Protein AF-A0AAN7JWI5-F1 (afdb_monomer)

Sequence (161 aa):
MAAFRRNRSVALLLATSIAALTCPDCGSTSVPYPLSTSDTCGHPSYKILCNTTSGSLSFPTVNNTYPIVSINPDTQRLVISPAPLVSGRCVTTDLRTLGVQLNSSLPFNVTSSNTIMLLNCSTALLQSPLNCTEASLCHAYVNGTPLSGQRLRGLADMLYV

Radius of gyration: 22.27 Å; Cα contacts (8 Å, |Δi|>4): 238; chains: 1; bounding box: 49×28×92 Å

Organism: NCBI:txid236973

Mean predicted aligned error: 13.59 Å

Foldseek 3Di:
DDDDDDPPPPPPPPPPDLVQQFDDQQQPHGGGAQEDQDPRHHDPLHYWHRDNVVSWIWDDAPQDIFTWPDADVVQQKTKTFFADDDPPDPDGPCVVVVGGAHDPVGQKDFDLPFPDDDDDDDPVCCPGSQNPDCPGSVVVVVVPDDDDDDDPRGMTMMHGD

Solvent-accessible surface area (backbone atoms only — not comparable to full-atom values): 10048 Å² total; per-residue (Å²): 134,89,80,92,77,83,84,76,82,73,80,78,76,78,74,75,54,68,75,74,34,36,29,75,56,35,61,92,42,78,37,60,68,54,37,10,65,50,100,82,21,29,36,89,71,37,61,37,45,57,40,81,89,78,26,44,45,29,42,70,39,72,74,46,72,31,46,47,77,48,74,41,76,93,75,32,33,36,28,31,48,58,66,58,64,39,88,97,47,101,44,49,67,37,59,88,55,68,40,90,37,76,51,88,93,37,58,62,46,78,46,92,89,40,49,80,82,84,85,82,91,51,80,73,51,55,76,39,94,68,37,70,47,86,89,22,73,59,42,54,52,59,76,70,53,86,91,69,80,88,80,89,80,42,47,42,41,36,32,51,109

InterPro domains:
  IPR025287 Wall-associated receptor kinase, galacturonan-binding domain [PF13947] (23-80)

Structure (mmCIF, N/CA/C/O backbone):
data_AF-A0AAN7JWI5-F1
#
_entry.id   AF-A0AAN7JWI5-F1
#
loop_
_atom_site.group_PDB
_atom_site.id
_atom_site.type_symbol
_atom_site.label_atom_id
_atom_site.label_alt_id
_atom_site.label_comp_id
_atom_site.label_asym_id
_atom_site.label_entity_id
_atom_site.label_seq_id
_atom_site.pdbx_PDB_ins_code
_atom_site.Cartn_x
_atom_site.Cartn_y
_atom_site.Cartn_z
_atom_site.occupancy
_atom_site.B_iso_or_equiv
_atom_site.auth_seq_id
_atom_site.auth_comp_id
_atom_site.auth_asym_id
_atom_site.auth_atom_id
_atom_site.pdbx_PDB_model_num
ATOM 1 N N . MET A 1 1 ? 22.283 -12.781 -66.884 1.00 33.94 1 MET A N 1
ATOM 2 C CA . MET A 1 1 ? 22.838 -11.775 -65.952 1.00 33.94 1 MET A CA 1
ATOM 3 C C . MET A 1 1 ? 21.685 -11.128 -65.202 1.00 33.94 1 MET A C 1
ATOM 5 O O . MET A 1 1 ? 20.700 -10.818 -65.852 1.00 33.94 1 MET A O 1
ATOM 9 N N . ALA A 1 2 ? 21.864 -10.938 -63.887 1.00 30.25 2 ALA A N 1
ATOM 10 C CA . ALA A 1 2 ? 21.044 -10.160 -62.942 1.00 30.25 2 ALA A CA 1
ATOM 11 C C . ALA A 1 2 ? 19.605 -10.650 -62.652 1.00 30.25 2 ALA A C 1
ATOM 13 O O . ALA A 1 2 ? 18.884 -11.053 -63.547 1.00 30.25 2 ALA A O 1
ATOM 14 N N . ALA A 1 3 ? 19.071 -10.590 -61.434 1.00 33.97 3 ALA A N 1
ATOM 15 C CA . ALA A 1 3 ? 19.627 -10.476 -60.087 1.00 33.97 3 ALA A CA 1
ATOM 16 C C . ALA A 1 3 ? 18.479 -10.817 -59.116 1.00 33.97 3 ALA A C 1
ATOM 18 O O . ALA A 1 3 ? 17.339 -10.399 -59.303 1.00 33.97 3 ALA A O 1
ATOM 19 N N . PHE A 1 4 ? 18.797 -11.569 -58.070 1.00 41.25 4 PHE A N 1
ATOM 20 C CA . PHE A 1 4 ? 17.918 -11.914 -56.959 1.00 41.25 4 PHE A CA 1
ATOM 21 C C . PHE A 1 4 ? 17.728 -10.698 -56.037 1.00 41.25 4 PHE A C 1
ATOM 23 O O . PHE A 1 4 ? 18.700 -10.197 -55.476 1.00 41.25 4 PHE A O 1
ATOM 30 N N . ARG A 1 5 ? 16.487 -10.250 -55.812 1.00 43.97 5 ARG A N 1
ATOM 31 C CA . ARG A 1 5 ? 16.125 -9.477 -54.609 1.00 43.97 5 ARG A CA 1
ATOM 32 C C . ARG A 1 5 ? 14.857 -10.050 -53.991 1.00 43.97 5 ARG A C 1
ATOM 34 O O . ARG A 1 5 ? 13.738 -9.696 -54.340 1.00 43.97 5 ARG A O 1
ATOM 41 N N . ARG A 1 6 ? 15.066 -10.962 -53.044 1.00 51.25 6 ARG A N 1
ATOM 42 C CA . ARG A 1 6 ? 14.052 -11.461 -52.117 1.00 51.25 6 ARG A CA 1
ATOM 43 C C . ARG A 1 6 ? 13.792 -10.351 -51.101 1.00 51.25 6 ARG A C 1
ATOM 45 O O . ARG A 1 6 ? 14.634 -10.102 -50.241 1.00 51.25 6 ARG A O 1
ATOM 52 N N . ASN A 1 7 ? 12.672 -9.650 -51.252 1.00 41.38 7 ASN A N 1
ATOM 53 C CA . ASN A 1 7 ? 12.265 -8.589 -50.338 1.00 41.38 7 ASN A CA 1
ATOM 54 C C . ASN A 1 7 ? 11.911 -9.220 -48.981 1.00 41.38 7 ASN A C 1
ATOM 56 O O . ASN A 1 7 ? 10.830 -9.774 -48.795 1.00 41.38 7 ASN A O 1
ATOM 60 N N . ARG A 1 8 ? 12.880 -9.240 -48.064 1.00 49.38 8 ARG A N 1
ATOM 61 C CA . ARG A 1 8 ? 12.714 -9.699 -46.684 1.00 49.38 8 ARG A CA 1
ATOM 62 C C . ARG A 1 8 ? 12.272 -8.516 -45.833 1.00 49.38 8 ARG A C 1
ATOM 64 O O . ARG A 1 8 ? 13.082 -7.932 -45.122 1.00 49.38 8 ARG A O 1
ATOM 71 N N . SER A 1 9 ? 10.988 -8.189 -45.870 1.00 54.28 9 SER A N 1
ATOM 72 C CA . SER A 1 9 ? 10.383 -7.442 -44.768 1.00 54.28 9 SER A CA 1
ATOM 73 C C . SER A 1 9 ? 10.219 -8.419 -43.607 1.00 54.28 9 SER A C 1
ATOM 75 O O . SER A 1 9 ? 9.207 -9.099 -43.472 1.00 54.28 9 SER A O 1
ATOM 77 N N . VAL A 1 10 ? 11.288 -8.569 -42.825 1.00 57.66 10 VAL A N 1
ATOM 78 C CA . VAL A 1 10 ? 11.249 -9.237 -41.526 1.00 57.66 10 VAL A CA 1
ATOM 79 C C . VAL A 1 10 ? 10.370 -8.364 -40.637 1.00 57.66 10 VAL A C 1
ATOM 81 O O . VAL A 1 10 ? 10.788 -7.288 -40.220 1.00 57.66 10 VAL A O 1
ATOM 84 N N . ALA A 1 11 ? 9.133 -8.794 -40.395 1.00 54.78 11 ALA A N 1
ATOM 85 C CA . ALA A 1 11 ? 8.331 -8.242 -39.316 1.00 54.78 11 ALA A CA 1
ATOM 86 C C . ALA A 1 11 ? 9.044 -8.606 -38.009 1.00 54.78 11 ALA A C 1
ATOM 88 O O . ALA A 1 11 ? 9.032 -9.759 -37.577 1.00 54.78 11 ALA A O 1
ATOM 89 N N . LEU A 1 12 ? 9.748 -7.632 -37.436 1.00 47.72 12 LEU A N 1
ATOM 90 C CA . LEU A 1 12 ? 10.395 -7.758 -36.143 1.00 47.72 12 LEU A CA 1
ATOM 91 C C . LEU A 1 12 ? 9.286 -7.744 -35.084 1.00 47.72 12 LEU A C 1
ATOM 93 O O . LEU A 1 12 ? 8.873 -6.689 -34.611 1.00 47.72 12 LEU A O 1
ATOM 97 N N . LEU A 1 13 ? 8.754 -8.923 -34.762 1.00 49.31 13 LEU A N 1
ATOM 98 C CA . LEU A 1 13 ? 7.955 -9.118 -33.559 1.00 49.31 13 LEU A CA 1
ATOM 99 C C . LEU A 1 13 ? 8.897 -8.870 -32.377 1.00 49.31 13 LEU A C 1
ATOM 101 O O . LEU A 1 13 ? 9.669 -9.747 -31.992 1.00 49.31 13 LEU A O 1
ATOM 105 N N . LEU A 1 14 ? 8.885 -7.642 -31.854 1.00 53.00 14 LEU A N 1
ATOM 106 C CA . LEU A 1 14 ? 9.471 -7.306 -30.563 1.00 53.00 14 LEU A CA 1
ATOM 107 C C . LEU A 1 14 ? 8.719 -8.125 -29.515 1.00 53.00 14 LEU A C 1
ATOM 109 O O . LEU A 1 14 ? 7.699 -7.699 -28.982 1.00 53.00 14 LEU A O 1
ATOM 113 N N . ALA A 1 15 ? 9.213 -9.329 -29.242 1.00 51.06 15 ALA A N 1
ATOM 114 C CA . ALA A 1 15 ? 8.931 -10.012 -27.999 1.00 51.06 15 ALA A CA 1
ATOM 115 C C . ALA A 1 15 ? 9.571 -9.159 -26.898 1.00 51.06 15 ALA A C 1
ATOM 117 O O . ALA A 1 15 ? 10.731 -9.354 -26.542 1.00 51.06 15 ALA A O 1
ATOM 118 N N . THR A 1 16 ? 8.847 -8.149 -26.413 1.00 52.34 16 THR A N 1
ATOM 119 C CA . THR A 1 16 ? 9.177 -7.494 -25.150 1.00 52.34 16 THR A CA 1
ATOM 120 C C . THR A 1 16 ? 9.103 -8.588 -24.100 1.00 52.34 16 THR A C 1
ATOM 122 O O . THR A 1 16 ? 8.019 -9.041 -23.730 1.00 52.34 16 THR A O 1
ATOM 125 N N . SER A 1 17 ? 10.261 -9.114 -23.717 1.00 53.81 17 SER A N 1
ATOM 126 C CA . SER A 1 17 ? 10.356 -10.156 -22.711 1.00 53.81 17 SER A CA 1
ATOM 127 C C . 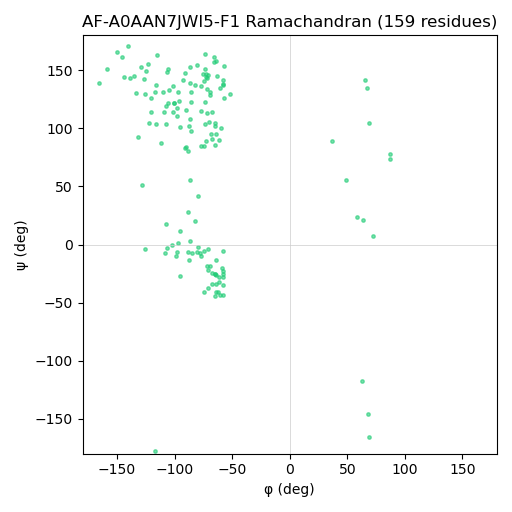SER A 1 17 ? 9.707 -9.634 -21.430 1.00 53.81 17 SER A C 1
ATOM 129 O O . SER A 1 17 ? 10.063 -8.573 -20.929 1.00 53.81 17 SER A O 1
ATOM 131 N N . ILE A 1 18 ? 8.748 -10.379 -20.880 1.00 53.88 18 ILE A N 1
ATOM 132 C CA . ILE A 1 18 ? 8.078 -10.043 -19.608 1.00 53.88 18 ILE A CA 1
ATOM 133 C C . ILE A 1 18 ? 9.118 -9.920 -18.470 1.00 53.88 18 ILE A C 1
ATOM 135 O O . ILE A 1 18 ? 8.948 -9.148 -17.530 1.00 53.88 18 ILE A O 1
ATOM 139 N N . ALA A 1 19 ? 10.264 -10.596 -18.613 1.00 51.72 19 ALA A N 1
ATOM 140 C CA . ALA A 1 19 ? 11.422 -10.453 -17.733 1.00 51.72 19 ALA A CA 1
ATOM 141 C C . ALA A 1 19 ? 12.017 -9.028 -17.712 1.00 51.72 19 ALA A C 1
ATOM 143 O O . ALA A 1 19 ? 12.487 -8.595 -16.667 1.00 51.72 19 ALA A O 1
ATOM 144 N N . ALA A 1 20 ? 11.958 -8.272 -18.817 1.00 58.09 20 ALA A N 1
ATOM 145 C CA . ALA A 1 20 ? 12.408 -6.876 -18.868 1.00 58.09 20 ALA A CA 1
ATOM 146 C C . ALA A 1 20 ? 11.413 -5.892 -18.219 1.00 58.09 20 ALA A C 1
ATOM 148 O O . ALA A 1 20 ? 11.743 -4.725 -18.030 1.00 58.09 20 ALA A O 1
ATOM 149 N N . LEU A 1 21 ? 10.207 -6.358 -17.874 1.00 81.81 21 LEU A N 1
ATOM 150 C CA . LEU A 1 21 ? 9.169 -5.587 -17.187 1.00 81.81 21 LEU A CA 1
ATOM 151 C C . LEU A 1 21 ? 9.141 -5.850 -15.677 1.00 81.81 21 LEU A C 1
ATOM 153 O O . LEU A 1 21 ? 8.377 -5.197 -14.980 1.00 81.81 21 LEU A O 1
ATOM 157 N N . THR A 1 22 ? 9.918 -6.793 -15.142 1.00 91.06 22 THR A N 1
ATOM 158 C CA . THR A 1 22 ? 9.913 -7.069 -13.694 1.00 91.06 22 THR A CA 1
ATOM 159 C C . THR A 1 22 ? 10.806 -6.066 -12.971 1.00 91.06 22 THR A C 1
ATOM 161 O O . THR A 1 22 ? 11.889 -5.733 -13.452 1.00 91.06 22 THR A O 1
ATOM 164 N N . CYS A 1 23 ? 10.350 -5.550 -11.832 1.00 93.75 23 CYS A N 1
ATOM 165 C CA . CYS A 1 23 ? 11.161 -4.632 -11.044 1.00 93.75 23 CYS A CA 1
ATOM 166 C C . CYS A 1 23 ? 12.296 -5.359 -10.312 1.00 93.75 23 CYS A C 1
ATOM 168 O O . CYS A 1 23 ? 12.136 -6.524 -9.948 1.00 93.75 23 CYS A O 1
ATOM 170 N N . PRO A 1 24 ? 13.431 -4.679 -10.056 1.00 94.31 24 PRO A N 1
ATOM 171 C CA . PRO A 1 24 ? 14.456 -5.204 -9.166 1.00 94.31 24 PRO A CA 1
ATOM 172 C C . PRO A 1 24 ? 13.889 -5.498 -7.775 1.00 94.31 24 PRO A C 1
ATOM 174 O O . PRO A 1 24 ? 12.944 -4.841 -7.325 1.00 94.31 24 PRO A O 1
ATOM 177 N N . ASP A 1 25 ? 14.519 -6.441 -7.079 1.00 94.56 25 ASP A N 1
ATOM 178 C CA . ASP A 1 25 ? 14.180 -6.755 -5.696 1.00 94.56 25 ASP A CA 1
ATOM 179 C C . ASP A 1 25 ? 14.322 -5.512 -4.800 1.00 94.56 25 ASP A C 1
ATOM 181 O O . ASP A 1 25 ? 15.241 -4.698 -4.943 1.00 94.56 25 ASP A O 1
ATOM 185 N N . CYS A 1 26 ? 13.406 -5.370 -3.844 1.00 95.38 26 CYS A N 1
ATOM 186 C CA . CYS A 1 26 ? 13.480 -4.340 -2.820 1.00 95.38 26 CYS A CA 1
ATOM 187 C C . CYS A 1 26 ? 14.141 -4.928 -1.572 1.00 95.38 26 CYS A C 1
ATOM 189 O O . CYS A 1 26 ? 13.514 -5.671 -0.812 1.00 95.38 26 CYS A O 1
ATOM 191 N N . GLY A 1 27 ? 15.427 -4.631 -1.374 1.00 93.31 27 GLY A N 1
ATOM 192 C CA . GLY A 1 27 ? 16.218 -5.291 -0.337 1.00 93.31 27 GLY A CA 1
ATOM 193 C C . GLY A 1 27 ? 16.327 -6.790 -0.614 1.00 93.31 27 GLY A C 1
ATOM 194 O O . GLY A 1 27 ? 16.873 -7.188 -1.636 1.00 93.31 27 GLY A O 1
ATOM 195 N N . SER A 1 28 ? 15.799 -7.617 0.289 1.00 91.06 28 SER A N 1
ATOM 196 C CA . SER A 1 28 ? 15.729 -9.077 0.128 1.00 91.06 28 SER A CA 1
ATOM 197 C C . SER A 1 28 ? 14.378 -9.576 -0.396 1.00 91.06 28 SER A C 1
ATOM 199 O O . SER A 1 28 ? 14.167 -10.785 -0.477 1.00 91.06 28 SER A O 1
ATOM 201 N N . THR A 1 29 ? 13.430 -8.676 -0.670 1.00 90.88 29 THR A N 1
ATOM 202 C CA . THR A 1 29 ? 12.065 -9.039 -1.065 1.00 90.88 29 THR A CA 1
ATOM 203 C C . THR A 1 29 ? 11.910 -8.915 -2.571 1.00 90.88 29 THR A C 1
ATOM 205 O O . THR A 1 29 ? 12.091 -7.827 -3.122 1.00 90.88 29 THR A O 1
ATOM 208 N N . SER A 1 30 ? 11.536 -10.011 -3.233 1.00 92.94 30 SER A N 1
ATOM 209 C CA . SER A 1 30 ? 11.308 -9.979 -4.675 1.00 92.94 30 SER A CA 1
ATOM 210 C C . SER A 1 30 ? 10.029 -9.232 -5.043 1.00 92.94 30 SER A C 1
ATOM 212 O O . SER A 1 30 ? 9.027 -9.300 -4.326 1.00 92.94 30 SER A O 1
ATOM 214 N N . VAL A 1 31 ? 10.076 -8.508 -6.163 1.00 94.75 31 VAL A N 1
ATOM 215 C CA . VAL A 1 31 ? 8.967 -7.695 -6.681 1.00 94.75 31 VAL A CA 1
ATOM 216 C C . VAL A 1 31 ? 8.454 -8.322 -7.982 1.00 94.75 31 VAL A C 1
ATOM 218 O O . VAL A 1 31 ? 8.926 -7.972 -9.065 1.00 94.75 31 VAL A O 1
ATOM 221 N N . PRO A 1 32 ? 7.504 -9.271 -7.910 1.00 93.62 32 PRO A N 1
ATOM 222 C CA . PRO A 1 32 ? 7.003 -9.952 -9.096 1.00 93.62 32 PRO A CA 1
ATOM 223 C C . PRO A 1 32 ? 6.151 -9.019 -9.963 1.00 93.62 32 PRO A C 1
ATOM 225 O O . PRO A 1 32 ? 5.393 -8.190 -9.455 1.00 93.62 32 PRO A O 1
ATOM 228 N N . TYR A 1 33 ? 6.219 -9.197 -11.284 1.00 91.69 33 TYR A N 1
ATOM 229 C CA . TYR A 1 33 ? 5.285 -8.544 -12.201 1.00 91.69 33 TYR A CA 1
ATOM 230 C C . TYR A 1 33 ? 3.836 -8.934 -11.839 1.00 91.69 33 TYR A C 1
ATOM 232 O O . TYR A 1 33 ? 3.591 -10.113 -11.570 1.00 91.69 33 TYR A O 1
ATOM 240 N N . PRO A 1 34 ? 2.870 -7.994 -11.860 1.00 93.25 34 PRO A N 1
ATOM 241 C CA . PRO A 1 34 ? 2.974 -6.632 -12.408 1.00 93.25 34 PRO A CA 1
ATOM 242 C C . PRO A 1 34 ? 3.321 -5.507 -11.416 1.00 93.25 34 PRO A C 1
ATOM 244 O O . PRO A 1 34 ? 3.204 -4.338 -11.792 1.00 93.25 34 PRO A O 1
ATOM 247 N N . LEU A 1 35 ? 3.743 -5.816 -10.183 1.00 95.00 35 LEU A N 1
ATOM 248 C CA . LEU A 1 35 ? 4.065 -4.792 -9.183 1.00 95.00 35 LEU A CA 1
ATOM 249 C C . LEU A 1 35 ? 5.163 -3.854 -9.702 1.00 95.00 35 LEU A C 1
ATOM 251 O O . LEU A 1 35 ? 6.148 -4.292 -10.297 1.00 95.00 35 LEU A O 1
ATOM 255 N N . SER A 1 36 ? 4.983 -2.557 -9.463 1.00 95.12 36 SER A N 1
ATOM 256 C CA . SER A 1 36 ? 5.869 -1.498 -9.947 1.00 95.12 36 SER A CA 1
ATOM 257 C C . SER A 1 36 ? 6.455 -0.702 -8.783 1.00 95.12 36 SER A C 1
ATOM 259 O O . SER A 1 36 ? 5.711 -0.186 -7.953 1.00 95.12 36 SER A O 1
ATOM 261 N N . THR A 1 37 ? 7.784 -0.586 -8.720 1.00 95.81 37 THR A N 1
ATOM 262 C CA . THR A 1 37 ? 8.513 0.255 -7.748 1.00 95.81 37 THR A CA 1
ATOM 263 C C . THR A 1 37 ? 9.141 1.500 -8.382 1.00 95.81 37 THR A C 1
ATOM 265 O O . THR A 1 37 ? 9.631 2.368 -7.660 1.00 95.81 37 THR A O 1
ATOM 268 N N . SER A 1 38 ? 9.110 1.621 -9.714 1.00 92.50 38 SER A N 1
ATOM 269 C CA . SER A 1 38 ? 9.558 2.793 -10.474 1.00 92.50 38 SER A CA 1
ATOM 270 C C . SER A 1 38 ? 8.768 2.935 -11.778 1.00 92.50 38 SER A C 1
ATOM 272 O O . SER A 1 38 ? 8.142 1.988 -12.241 1.00 92.50 38 SER A O 1
ATOM 274 N N . ASP A 1 39 ? 8.849 4.094 -12.433 1.00 90.38 39 ASP A N 1
ATOM 275 C CA . ASP A 1 39 ? 8.177 4.319 -13.724 1.00 90.38 39 ASP A CA 1
ATOM 276 C C . ASP A 1 39 ? 8.807 3.540 -14.899 1.00 90.38 39 ASP A C 1
ATOM 278 O O . ASP A 1 39 ? 8.301 3.587 -16.018 1.00 90.38 39 ASP A O 1
ATOM 282 N N . THR A 1 40 ? 9.912 2.824 -14.666 1.00 91.06 40 THR A N 1
ATOM 283 C CA . THR A 1 40 ? 10.651 2.077 -15.697 1.00 91.06 40 THR A CA 1
ATOM 284 C C . THR A 1 40 ? 10.474 0.562 -15.598 1.00 91.06 40 THR A C 1
ATOM 286 O O . THR A 1 40 ? 11.033 -0.156 -16.422 1.00 91.06 40 THR A O 1
ATOM 289 N N . CYS A 1 41 ? 9.745 0.061 -14.598 1.00 93.38 41 CYS A N 1
ATOM 290 C CA . CYS A 1 41 ? 9.485 -1.364 -14.405 1.00 93.38 41 CYS A CA 1
ATOM 291 C C . CYS A 1 41 ? 8.088 -1.604 -13.812 1.00 93.38 41 CYS A C 1
ATOM 293 O O . CYS A 1 41 ? 7.470 -0.720 -13.218 1.00 93.38 41 CYS A O 1
ATOM 295 N N . GLY A 1 42 ? 7.589 -2.826 -13.951 1.00 93.19 42 GLY A N 1
ATOM 296 C CA . GLY A 1 42 ? 6.243 -3.224 -13.558 1.00 93.19 42 GLY A CA 1
ATOM 297 C C . GLY A 1 42 ? 5.170 -2.596 -14.443 1.00 93.19 42 GLY A C 1
ATOM 298 O O . GLY A 1 42 ? 5.442 -2.066 -15.522 1.00 93.19 42 GLY A O 1
ATOM 299 N N . HIS A 1 43 ? 3.925 -2.663 -13.982 1.00 92.25 43 HIS A N 1
ATOM 300 C CA . HIS A 1 43 ? 2.795 -2.032 -14.647 1.00 92.25 43 HIS A CA 1
ATOM 301 C C . HIS A 1 43 ? 2.361 -0.755 -13.893 1.00 92.25 43 HIS A C 1
ATOM 303 O O . HIS A 1 43 ? 2.174 -0.803 -12.673 1.00 92.25 43 HIS A O 1
ATOM 309 N N . PRO A 1 44 ? 2.131 0.385 -14.582 1.00 91.50 44 PRO A N 1
ATOM 310 C CA . PRO A 1 44 ? 1.891 1.684 -13.938 1.00 91.50 44 PRO A CA 1
ATOM 311 C C . PRO A 1 44 ? 0.708 1.737 -12.964 1.00 91.50 44 PRO A C 1
ATOM 313 O O . PRO A 1 44 ? 0.721 2.532 -12.028 1.00 91.50 44 PRO A O 1
ATOM 316 N N . SER A 1 45 ? -0.313 0.903 -13.171 1.00 93.31 45 SER A N 1
ATOM 317 C CA . SER A 1 45 ? -1.490 0.838 -12.290 1.00 93.31 45 SER A CA 1
ATOM 318 C C . SER A 1 45 ? -1.240 0.137 -10.953 1.00 93.31 45 SER A C 1
ATOM 320 O O . SER A 1 45 ? -2.126 0.129 -10.106 1.00 93.31 45 SER A O 1
ATOM 322 N N . TYR A 1 46 ? -0.059 -0.444 -10.740 1.00 94.19 46 TYR A N 1
ATOM 323 C CA . TYR A 1 46 ? 0.199 -1.297 -9.586 1.00 94.19 46 TYR A CA 1
ATOM 324 C C . TYR A 1 46 ? 1.442 -0.890 -8.810 1.00 94.19 46 TYR A C 1
ATOM 326 O O . TYR A 1 46 ? 2.350 -1.677 -8.523 1.00 94.19 46 TYR A O 1
ATOM 334 N N . LYS A 1 47 ? 1.471 0.399 -8.489 1.00 94.75 47 LYS A N 1
ATOM 335 C CA . LYS A 1 47 ? 2.572 1.009 -7.763 1.00 94.75 47 LYS A CA 1
ATOM 336 C C . LYS A 1 47 ? 2.608 0.527 -6.317 1.00 94.75 47 LYS A C 1
ATOM 338 O O . LYS A 1 47 ? 1.627 0.638 -5.585 1.00 94.75 47 LYS A O 1
ATOM 343 N N . ILE A 1 48 ? 3.781 0.074 -5.905 1.00 96.19 48 ILE A N 1
ATOM 344 C CA . ILE A 1 48 ? 4.187 -0.102 -4.516 1.00 96.19 48 ILE A CA 1
ATOM 345 C C . ILE A 1 48 ? 5.463 0.701 -4.279 1.00 96.19 48 ILE A C 1
ATOM 347 O O . ILE A 1 48 ? 6.222 0.999 -5.197 1.00 96.19 48 ILE A O 1
ATOM 351 N N . LEU A 1 49 ? 5.704 1.082 -3.035 1.00 97.12 49 LEU A N 1
ATOM 352 C CA . LEU A 1 49 ? 6.868 1.867 -2.659 1.00 97.12 49 LEU A CA 1
ATOM 353 C C . LEU A 1 49 ? 7.958 0.937 -2.142 1.00 97.12 49 LEU A C 1
ATOM 355 O O . LEU A 1 49 ? 7.699 0.100 -1.280 1.00 97.12 49 LEU A O 1
ATOM 359 N N . CYS A 1 50 ? 9.178 1.113 -2.642 1.00 97.06 50 CYS A N 1
ATOM 360 C CA . CYS A 1 50 ? 10.367 0.483 -2.084 1.00 97.06 50 CYS A CA 1
ATOM 361 C C . CYS A 1 50 ? 11.186 1.519 -1.319 1.00 97.06 50 CYS A C 1
ATOM 363 O O . CYS A 1 50 ? 11.630 2.517 -1.888 1.00 97.06 50 CYS A O 1
ATOM 365 N N . ASN A 1 51 ? 11.420 1.278 -0.031 1.00 96.00 51 ASN A N 1
ATOM 366 C CA . ASN A 1 51 ? 12.390 2.042 0.736 1.00 96.00 51 ASN A CA 1
ATOM 367 C C . ASN A 1 51 ? 13.768 1.385 0.582 1.00 96.00 51 ASN A C 1
ATOM 369 O O . ASN A 1 51 ? 14.054 0.376 1.222 1.00 96.00 51 ASN A O 1
ATOM 373 N N . THR A 1 52 ? 14.625 1.966 -0.257 1.00 90.88 52 THR A N 1
ATOM 374 C CA . THR A 1 52 ? 15.947 1.408 -0.594 1.00 90.88 52 THR A CA 1
ATOM 375 C C . THR A 1 52 ? 16.907 1.347 0.594 1.00 90.88 52 THR A C 1
ATOM 377 O O . THR A 1 52 ? 17.779 0.485 0.619 1.00 90.88 52 THR A O 1
ATOM 380 N N . THR A 1 53 ? 16.730 2.206 1.601 1.00 93.19 53 THR A N 1
ATOM 381 C CA . THR A 1 53 ? 17.564 2.222 2.813 1.00 93.19 53 THR A CA 1
ATOM 382 C C . THR A 1 53 ? 17.245 1.056 3.748 1.00 93.19 53 THR A C 1
ATOM 384 O O . THR A 1 53 ? 18.147 0.466 4.331 1.00 93.19 53 THR A O 1
ATOM 387 N N . SER A 1 54 ? 15.962 0.730 3.913 1.00 93.19 54 SER A N 1
ATOM 388 C CA . SER A 1 54 ? 15.497 -0.340 4.815 1.00 93.19 54 SER A CA 1
ATOM 389 C C . SER A 1 54 ? 15.194 -1.659 4.103 1.00 93.19 54 SER A C 1
ATOM 391 O O . SER A 1 54 ? 14.935 -2.658 4.768 1.00 93.19 54 SER A O 1
ATOM 393 N N . GLY A 1 55 ? 15.167 -1.669 2.767 1.00 92.94 55 GLY A N 1
ATOM 394 C CA . GLY A 1 55 ? 14.740 -2.819 1.969 1.00 92.94 55 GLY A CA 1
ATOM 395 C C . GLY A 1 55 ? 13.272 -3.203 2.179 1.00 92.94 55 GLY A C 1
ATOM 396 O O . GLY A 1 55 ? 12.905 -4.352 1.958 1.00 92.94 55 GLY A O 1
ATOM 397 N N . SER A 1 56 ? 12.443 -2.275 2.666 1.00 94.56 56 SER A N 1
ATOM 398 C CA . SER A 1 56 ? 11.047 -2.543 3.022 1.00 94.56 56 SER A CA 1
ATOM 399 C C . SER A 1 56 ? 10.089 -2.055 1.940 1.00 94.56 56 SER A C 1
ATOM 401 O O . SER A 1 56 ? 10.218 -0.937 1.434 1.00 94.56 56 SER A O 1
ATOM 403 N N . LEU A 1 57 ? 9.097 -2.887 1.625 1.00 96.69 57 LEU A N 1
ATOM 404 C CA . LEU A 1 57 ? 8.016 -2.556 0.704 1.00 96.69 57 LEU A CA 1
ATOM 405 C C . LEU A 1 57 ? 6.830 -1.937 1.445 1.00 96.69 57 LEU A C 1
ATOM 407 O O . LEU A 1 57 ? 6.539 -2.258 2.599 1.00 96.69 57 LEU A O 1
ATOM 411 N N . SER A 1 58 ? 6.118 -1.034 0.783 1.00 96.25 58 SER A N 1
ATOM 412 C CA . SER A 1 58 ? 4.913 -0.414 1.326 1.00 96.25 58 SER A CA 1
ATOM 413 C C . SER A 1 58 ? 3.867 -0.177 0.245 1.00 96.25 58 SER A C 1
ATOM 415 O O . SER A 1 58 ? 4.183 0.152 -0.893 1.00 96.25 58 SER A O 1
ATOM 417 N N . PHE A 1 59 ? 2.606 -0.340 0.612 1.00 95.69 59 PHE A N 1
ATOM 418 C CA . PHE A 1 59 ? 1.460 -0.157 -0.253 1.00 95.69 59 PHE A CA 1
ATOM 419 C C . PHE A 1 59 ? 0.855 1.239 -0.049 1.00 95.69 59 PHE A C 1
ATOM 421 O O . PHE A 1 59 ? 0.401 1.544 1.064 1.00 95.69 59 PHE A O 1
ATOM 428 N N . PRO A 1 60 ? 0.840 2.096 -1.083 1.00 94.19 60 PRO A N 1
ATOM 429 C CA . PRO A 1 60 ? 0.186 3.392 -1.008 1.00 94.19 60 PRO A CA 1
ATOM 430 C C . PRO A 1 60 ? -1.336 3.246 -1.135 1.00 94.19 60 PRO A C 1
ATOM 432 O O . PRO A 1 60 ? -1.853 2.539 -1.994 1.00 94.19 60 PRO A O 1
ATOM 435 N N . THR A 1 61 ? -2.060 3.968 -0.289 1.00 90.75 61 THR A N 1
ATOM 436 C CA . THR A 1 61 ? -3.522 4.121 -0.339 1.00 90.75 61 THR A CA 1
ATOM 437 C C . THR A 1 61 ? -3.861 5.590 -0.589 1.00 90.75 61 THR A C 1
ATOM 439 O O . THR A 1 61 ? -2.959 6.413 -0.728 1.00 90.75 61 THR A O 1
ATOM 442 N N . VAL A 1 62 ? -5.147 5.952 -0.624 1.00 90.88 62 VAL A N 1
ATOM 443 C CA . VAL A 1 62 ? -5.571 7.343 -0.862 1.00 90.88 62 VAL A CA 1
ATOM 444 C C . VAL A 1 62 ? -4.984 8.312 0.174 1.00 90.88 62 VAL A C 1
ATOM 446 O O . VAL A 1 62 ? -4.505 9.375 -0.203 1.00 90.88 62 VAL A O 1
ATOM 449 N N . ASN A 1 63 ? -4.994 7.947 1.463 1.00 89.19 63 ASN A N 1
ATOM 450 C CA . ASN A 1 63 ? -4.585 8.847 2.555 1.00 89.19 63 ASN A CA 1
ATOM 451 C C . ASN A 1 63 ? -3.489 8.284 3.475 1.00 89.19 63 ASN A C 1
ATOM 453 O O . ASN A 1 63 ? -3.049 8.975 4.390 1.00 89.19 63 ASN A O 1
ATOM 457 N N . ASN A 1 64 ? -3.060 7.038 3.268 1.00 91.12 64 ASN A N 1
ATOM 458 C CA . ASN A 1 64 ? -2.090 6.346 4.119 1.00 91.12 64 ASN A CA 1
ATOM 459 C C . ASN A 1 64 ? -1.106 5.517 3.287 1.00 91.12 64 ASN A C 1
ATOM 461 O O . ASN A 1 64 ? -1.285 5.295 2.090 1.00 91.12 64 ASN A O 1
ATOM 465 N N . THR A 1 65 ? -0.074 4.998 3.938 1.00 93.62 65 THR A N 1
ATOM 466 C CA . THR A 1 65 ? 0.840 4.008 3.364 1.00 93.62 65 THR A CA 1
ATOM 467 C C . THR A 1 65 ? 1.047 2.903 4.388 1.00 93.62 65 THR A C 1
ATOM 469 O O . THR A 1 65 ? 1.327 3.195 5.550 1.00 93.62 65 THR A O 1
ATOM 472 N N . TYR A 1 66 ? 0.898 1.649 3.965 1.00 92.44 66 TYR A N 1
ATOM 473 C CA . TYR A 1 66 ? 0.967 0.491 4.856 1.00 92.44 66 TYR A CA 1
ATOM 474 C C . TYR A 1 66 ? 2.148 -0.412 4.501 1.00 92.44 66 TYR A C 1
ATOM 476 O O . TYR A 1 66 ? 2.356 -0.679 3.319 1.00 92.44 66 TYR A O 1
ATOM 484 N N . PRO A 1 67 ? 2.915 -0.923 5.477 1.00 93.81 67 PRO A N 1
ATOM 485 C CA . PRO A 1 67 ? 3.983 -1.877 5.201 1.00 93.81 67 PRO A CA 1
ATOM 486 C C . PRO A 1 67 ? 3.431 -3.148 4.555 1.00 93.81 67 PRO A C 1
ATOM 488 O O . PRO A 1 67 ? 2.444 -3.696 5.043 1.00 93.81 67 PRO A O 1
ATOM 491 N N . ILE A 1 68 ? 4.083 -3.634 3.500 1.00 94.12 68 ILE A N 1
ATOM 492 C CA . ILE A 1 68 ? 3.774 -4.938 2.907 1.00 94.12 68 ILE A CA 1
ATOM 493 C C . ILE A 1 68 ? 4.559 -5.995 3.683 1.00 94.12 68 ILE A C 1
ATOM 495 O O . ILE A 1 68 ? 5.780 -5.910 3.784 1.00 94.12 68 ILE A O 1
ATOM 499 N N . VAL A 1 69 ? 3.859 -6.981 4.244 1.00 91.00 69 VAL A N 1
ATOM 500 C CA . VAL A 1 69 ? 4.468 -8.059 5.040 1.00 91.00 69 VAL A CA 1
ATOM 501 C C . VAL A 1 69 ? 4.750 -9.310 4.216 1.00 91.00 69 VAL A C 1
ATOM 503 O O . VAL A 1 69 ? 5.668 -10.057 4.541 1.00 91.00 69 VAL A O 1
ATOM 506 N N . SER A 1 70 ? 3.991 -9.540 3.145 1.00 90.44 70 SER A N 1
ATOM 507 C CA . SER A 1 70 ? 4.237 -10.649 2.224 1.00 90.44 70 SER A CA 1
ATOM 508 C C . SER A 1 70 ? 3.596 -10.409 0.866 1.00 90.44 70 SER A C 1
ATOM 510 O O . SER A 1 70 ? 2.554 -9.761 0.771 1.00 90.44 70 SER A O 1
ATOM 512 N N . ILE A 1 71 ? 4.202 -10.986 -0.169 1.00 92.44 71 ILE A N 1
ATOM 513 C CA . ILE A 1 71 ? 3.681 -11.031 -1.536 1.00 92.44 71 ILE A CA 1
ATOM 514 C C . ILE A 1 71 ? 3.656 -12.496 -1.961 1.00 92.44 71 ILE A C 1
ATOM 516 O O . ILE A 1 71 ? 4.651 -13.204 -1.822 1.00 92.44 71 ILE A O 1
ATOM 520 N N . ASN A 1 72 ? 2.519 -12.945 -2.475 1.00 91.06 72 ASN A N 1
ATOM 521 C CA . ASN A 1 72 ? 2.344 -14.260 -3.064 1.00 91.06 72 ASN A CA 1
ATOM 522 C C . ASN A 1 72 ? 2.009 -14.080 -4.558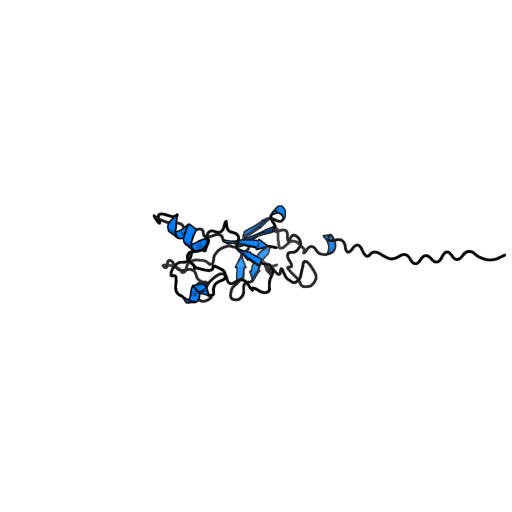 1.00 91.06 72 ASN A C 1
ATOM 524 O O . ASN A 1 72 ? 0.876 -13.705 -4.878 1.00 91.06 72 ASN A O 1
ATOM 528 N N . PRO A 1 73 ? 2.974 -14.312 -5.469 1.00 89.31 73 PRO A N 1
ATOM 529 C CA . PRO A 1 73 ? 2.754 -14.142 -6.903 1.00 89.31 73 PRO A CA 1
ATOM 530 C C . PRO A 1 73 ? 1.773 -15.168 -7.481 1.00 89.31 73 PRO A C 1
ATOM 532 O O . PRO A 1 73 ? 0.985 -14.809 -8.349 1.00 89.31 73 PRO A O 1
ATOM 535 N N . ASP A 1 74 ? 1.761 -16.403 -6.969 1.00 89.88 74 ASP A N 1
ATOM 536 C CA . ASP A 1 74 ? 0.911 -17.491 -7.484 1.00 89.88 74 ASP A CA 1
ATOM 537 C C . ASP A 1 74 ? -0.582 -17.199 -7.304 1.00 89.88 74 ASP A C 1
ATOM 539 O O . ASP A 1 74 ? -1.415 -17.581 -8.122 1.00 89.88 74 ASP A O 1
ATOM 543 N N . THR A 1 75 ? -0.923 -16.512 -6.215 1.00 88.12 75 THR A N 1
ATOM 544 C CA . THR A 1 75 ? -2.301 -16.117 -5.892 1.00 88.12 75 THR A CA 1
ATOM 545 C C . THR A 1 75 ? -2.595 -14.654 -6.200 1.00 88.12 75 THR A C 1
ATOM 547 O O . THR A 1 75 ? -3.719 -14.216 -5.957 1.00 88.12 75 THR A O 1
ATOM 550 N N . GLN A 1 76 ? -1.600 -13.910 -6.698 1.00 88.31 76 GLN A N 1
ATOM 551 C CA . GLN A 1 76 ? -1.654 -12.462 -6.910 1.00 88.31 76 GLN A CA 1
ATOM 552 C C . GLN A 1 76 ? -2.186 -11.732 -5.666 1.00 88.31 76 GLN A C 1
ATOM 554 O O . GLN A 1 76 ? -3.185 -11.011 -5.684 1.00 88.31 76 GLN A O 1
ATOM 559 N N . ARG A 1 77 ? -1.537 -11.970 -4.524 1.00 89.25 77 ARG A N 1
ATOM 560 C CA . ARG A 1 77 ? -1.924 -11.374 -3.239 1.00 89.25 77 ARG A CA 1
ATOM 561 C C . ARG A 1 77 ? -0.755 -10.682 -2.590 1.00 89.25 77 ARG A C 1
ATOM 563 O O . ARG A 1 77 ? 0.366 -11.182 -2.603 1.00 89.25 77 ARG A O 1
ATOM 570 N N . LEU A 1 78 ? -1.046 -9.557 -1.961 1.00 91.00 78 LEU A N 1
ATOM 571 C CA . LEU A 1 78 ? -0.138 -8.921 -1.030 1.00 91.00 78 LEU A CA 1
ATOM 572 C C . LEU A 1 78 ? -0.844 -8.728 0.302 1.00 91.00 78 LEU A C 1
ATOM 574 O O . LEU A 1 78 ? -2.055 -8.539 0.367 1.00 91.00 78 LEU A O 1
ATOM 578 N N . VAL A 1 79 ? -0.070 -8.775 1.370 1.00 89.12 79 VAL A N 1
ATOM 579 C CA . VAL A 1 79 ? -0.577 -8.621 2.729 1.00 89.12 79 VAL A CA 1
ATOM 580 C C . VAL A 1 79 ? 0.052 -7.377 3.304 1.00 89.12 79 VAL A C 1
ATOM 582 O O . VAL A 1 79 ? 1.270 -7.208 3.218 1.00 89.12 79 VAL A O 1
ATOM 585 N N . ILE A 1 80 ? -0.762 -6.509 3.892 1.00 89.94 80 ILE A N 1
ATOM 586 C CA . ILE A 1 80 ? -0.286 -5.330 4.602 1.00 89.94 80 ILE A CA 1
ATOM 587 C C . ILE A 1 80 ? -0.416 -5.483 6.111 1.00 89.94 80 ILE A C 1
ATOM 589 O O . ILE A 1 80 ? -1.329 -6.124 6.638 1.00 89.94 80 ILE A O 1
ATOM 593 N N . SER A 1 81 ? 0.513 -4.841 6.810 1.00 86.00 81 SER A N 1
ATOM 594 C CA . SER A 1 81 ? 0.430 -4.659 8.252 1.00 86.00 81 SER A CA 1
ATOM 595 C C . SER A 1 81 ? -0.609 -3.587 8.582 1.00 86.00 81 SER A C 1
ATOM 597 O O . SER A 1 81 ? -0.631 -2.546 7.921 1.00 86.00 81 SER A O 1
ATOM 599 N N . PRO A 1 82 ? -1.412 -3.771 9.643 1.00 78.31 82 PRO A N 1
ATOM 600 C CA . PRO A 1 82 ? -2.291 -2.722 10.138 1.00 78.31 82 PRO A CA 1
ATOM 601 C C . PRO A 1 82 ? -1.473 -1.552 10.685 1.00 78.31 82 PRO A C 1
ATOM 603 O O . PRO A 1 82 ? -0.300 -1.703 11.054 1.00 78.31 82 PRO A O 1
ATOM 606 N N . ALA A 1 83 ? -2.121 -0.396 10.808 1.00 81.62 83 ALA A N 1
ATOM 607 C CA . ALA A 1 83 ? -1.558 0.710 11.561 1.00 81.62 83 ALA A CA 1
ATOM 608 C C . ALA A 1 83 ? -1.395 0.338 13.048 1.00 81.62 83 ALA A C 1
ATOM 610 O O . ALA A 1 83 ? -2.230 -0.383 13.609 1.00 81.62 83 ALA A O 1
ATOM 611 N N . PRO A 1 84 ? -0.337 0.833 13.714 1.00 79.44 84 PRO A N 1
ATOM 612 C CA . PRO A 1 84 ? -0.120 0.568 15.127 1.00 79.44 84 PRO A CA 1
ATOM 613 C C . PRO A 1 84 ? -1.233 1.174 15.990 1.00 79.44 84 PRO A C 1
ATOM 615 O O . PRO A 1 84 ? -1.919 2.124 15.607 1.00 79.44 84 PRO A O 1
ATOM 618 N N . LEU A 1 85 ? -1.387 0.633 17.198 1.00 72.50 85 LEU A N 1
ATOM 619 C CA . LEU A 1 85 ? -2.272 1.211 18.203 1.00 72.50 85 LEU A CA 1
ATOM 620 C C . LEU A 1 85 ? -1.645 2.460 18.825 1.00 72.50 85 LEU A C 1
ATOM 622 O O . LEU A 1 85 ? -0.434 2.540 19.034 1.00 72.50 85 LEU A O 1
ATOM 626 N N . VAL A 1 86 ? -2.494 3.420 19.180 1.00 72.81 86 VAL A N 1
ATOM 627 C CA . VAL A 1 86 ? -2.102 4.561 20.006 1.00 72.81 86 VAL A CA 1
ATOM 628 C C . VAL A 1 86 ? -1.804 4.064 21.420 1.00 72.81 86 VAL A C 1
ATOM 630 O O . VAL A 1 86 ? -2.609 3.349 22.016 1.00 72.81 86 VAL A O 1
ATOM 633 N N . SER A 1 87 ? -0.660 4.463 21.980 1.00 74.19 87 SER A N 1
ATOM 634 C CA . SER A 1 87 ? -0.264 4.064 23.336 1.00 74.19 87 SER A CA 1
ATOM 635 C C . SER A 1 87 ? -1.372 4.351 24.358 1.00 74.19 87 SER A C 1
ATOM 637 O O . SER A 1 87 ? -1.931 5.449 24.393 1.00 74.19 87 SER A O 1
ATOM 639 N N . GLY A 1 88 ? -1.720 3.344 25.165 1.00 56.25 88 GLY A N 1
ATOM 640 C CA . GLY A 1 88 ? -2.768 3.435 26.186 1.00 56.25 88 GLY A CA 1
ATOM 641 C C . GLY A 1 88 ? -4.208 3.479 25.659 1.00 56.25 88 GLY A C 1
ATOM 642 O O . GLY A 1 88 ? -5.124 3.708 26.446 1.00 56.25 88 GLY A O 1
ATOM 643 N N . ARG A 1 89 ? -4.450 3.279 24.354 1.00 54.69 89 ARG A N 1
ATOM 644 C CA . ARG A 1 89 ? -5.796 3.320 23.758 1.00 54.69 89 ARG A CA 1
ATOM 645 C C . ARG A 1 89 ? -6.019 2.154 22.796 1.00 54.69 89 ARG A C 1
ATOM 647 O O . ARG A 1 89 ? -5.129 1.759 22.053 1.00 54.69 89 ARG A O 1
ATOM 654 N N . CYS A 1 90 ? -7.247 1.641 22.749 1.00 56.59 90 CYS A N 1
ATOM 655 C CA . CYS A 1 90 ? -7.657 0.636 21.764 1.00 56.59 90 CYS A CA 1
ATOM 656 C C . CYS A 1 90 ? -8.142 1.313 20.468 1.00 56.59 90 CYS A C 1
ATOM 658 O O . CYS A 1 90 ? -9.282 1.147 20.050 1.00 56.59 90 CYS A O 1
ATOM 660 N N . VAL A 1 91 ? -7.292 2.159 19.881 1.00 61.38 91 VAL A N 1
ATOM 661 C CA . VAL A 1 91 ? -7.546 2.825 18.594 1.00 61.38 91 VAL A CA 1
ATOM 662 C C . VAL A 1 91 ? -6.268 2.822 17.768 1.00 61.38 91 VAL A C 1
ATOM 664 O O . VAL A 1 91 ? -5.178 2.970 18.323 1.00 61.38 91 VAL A O 1
ATOM 667 N N . THR A 1 92 ? -6.392 2.657 16.457 1.00 68.62 92 THR A N 1
ATOM 668 C CA . THR A 1 92 ? -5.260 2.697 15.529 1.00 68.62 92 THR A CA 1
ATOM 669 C C . THR A 1 92 ? -4.861 4.136 15.200 1.00 68.62 92 THR A C 1
ATOM 671 O O . THR A 1 92 ? -5.665 5.070 15.294 1.00 68.62 92 THR A O 1
ATOM 674 N N . THR A 1 93 ? -3.599 4.346 14.827 1.00 81.19 93 THR A N 1
ATOM 675 C CA . THR A 1 93 ? -3.081 5.680 14.480 1.00 81.19 93 THR A CA 1
ATOM 676 C C . THR A 1 93 ? -3.681 6.246 13.193 1.00 81.19 93 THR A C 1
ATOM 678 O O . THR A 1 93 ? -3.738 7.464 13.033 1.00 81.19 93 THR A O 1
ATOM 681 N N . ASP A 1 94 ? -4.156 5.383 12.297 1.00 81.19 94 ASP A N 1
ATOM 682 C CA . ASP A 1 94 ? -4.760 5.722 11.002 1.00 81.19 94 ASP A CA 1
ATOM 683 C C . ASP A 1 94 ? -6.271 6.005 11.075 1.00 81.19 94 ASP A C 1
ATOM 685 O O . ASP A 1 94 ? -6.895 6.311 10.061 1.00 81.19 94 ASP A O 1
ATOM 689 N N . LEU A 1 95 ? -6.878 5.978 12.268 1.00 77.31 95 LEU A N 1
ATOM 690 C CA . LEU A 1 95 ? -8.297 6.309 12.432 1.00 77.31 95 LEU A CA 1
ATOM 691 C C . LEU A 1 95 ? -8.621 7.727 11.925 1.00 77.31 95 LEU A C 1
ATOM 693 O O . LEU A 1 95 ? -9.687 7.964 11.363 1.00 77.31 95 LEU A O 1
ATOM 697 N N . ARG A 1 96 ? -7.685 8.675 12.083 1.00 80.19 96 ARG A N 1
ATOM 698 C CA . ARG A 1 96 ? -7.838 10.070 11.618 1.00 80.19 96 ARG A CA 1
ATOM 699 C C . ARG A 1 96 ? -7.933 10.187 10.097 1.00 80.19 96 ARG A C 1
ATOM 701 O O . ARG A 1 96 ? -8.494 11.153 9.597 1.00 80.19 96 ARG A O 1
ATOM 708 N N . THR A 1 97 ? -7.378 9.212 9.391 1.00 83.00 97 THR A N 1
ATOM 709 C CA . THR A 1 97 ? -7.366 9.096 7.932 1.00 83.00 97 THR A CA 1
ATOM 710 C C . THR A 1 97 ? -8.311 7.991 7.458 1.00 83.00 97 THR A C 1
ATOM 712 O O . THR A 1 97 ? -8.213 7.555 6.316 1.00 83.00 97 THR A O 1
ATOM 715 N N . LEU A 1 98 ? -9.247 7.558 8.316 1.00 77.12 98 LEU A N 1
ATOM 716 C CA . LEU A 1 98 ? -10.265 6.536 8.042 1.00 77.12 98 LEU A CA 1
ATOM 717 C C . LEU A 1 98 ? -9.689 5.165 7.638 1.00 77.12 98 LEU A C 1
ATOM 719 O O . LEU A 1 98 ? -10.370 4.370 6.995 1.00 77.12 98 LEU A O 1
ATOM 723 N N . GLY A 1 99 ? -8.445 4.879 8.026 1.00 77.75 99 GLY A N 1
ATOM 724 C CA . GLY A 1 99 ? -7.784 3.608 7.755 1.00 77.75 99 GLY A CA 1
ATOM 725 C C . GLY A 1 99 ? -7.466 3.359 6.278 1.00 77.75 99 GLY A C 1
ATOM 726 O O . GLY A 1 99 ? -7.101 4.270 5.526 1.00 77.75 99 GLY A O 1
ATOM 727 N N . VAL A 1 100 ? -7.547 2.089 5.874 1.00 82.06 100 VAL A N 1
ATOM 728 C CA . VAL A 1 100 ? -7.198 1.641 4.520 1.00 82.06 100 VAL A CA 1
ATOM 729 C C . VAL A 1 100 ? -8.265 2.121 3.537 1.00 82.06 100 VAL A C 1
ATOM 731 O O . VAL A 1 100 ? -9.404 1.659 3.564 1.00 82.06 100 VAL A O 1
ATOM 734 N N . GLN A 1 101 ? -7.882 3.024 2.636 1.00 82.62 101 GLN A N 1
ATOM 735 C CA . GLN A 1 101 ? -8.755 3.546 1.583 1.00 82.62 101 GLN A CA 1
ATOM 736 C C . GLN A 1 101 ? -8.142 3.278 0.212 1.00 82.62 101 GLN A C 1
ATOM 738 O O . GLN A 1 101 ? -7.189 3.944 -0.189 1.00 82.62 101 GLN A O 1
ATOM 743 N N . LEU A 1 102 ? -8.674 2.298 -0.514 1.00 86.56 102 LEU A N 1
ATOM 744 C CA . LEU A 1 102 ? -8.190 1.979 -1.856 1.00 86.56 102 LEU A CA 1
ATOM 745 C C . LEU A 1 102 ? -8.618 3.050 -2.858 1.00 86.56 102 LEU A C 1
ATOM 747 O O . LEU A 1 102 ? -9.716 3.598 -2.774 1.00 86.56 102 LEU A O 1
ATOM 751 N N . ASN A 1 103 ? -7.748 3.333 -3.824 1.00 87.19 103 ASN A N 1
ATOM 752 C CA . ASN A 1 103 ? -8.120 4.161 -4.961 1.00 87.19 103 ASN A CA 1
ATOM 753 C C . ASN A 1 103 ? -8.953 3.310 -5.927 1.00 87.19 103 ASN A C 1
ATOM 755 O O . ASN A 1 103 ? -8.426 2.375 -6.523 1.00 87.19 103 ASN A O 1
ATOM 759 N N . SER A 1 104 ? -10.230 3.655 -6.104 1.00 85.19 104 SER A N 1
ATOM 760 C CA . SER A 1 104 ? -11.172 2.919 -6.961 1.00 85.19 104 SER A CA 1
ATOM 761 C C . SER A 1 104 ? -10.808 2.918 -8.449 1.00 85.19 104 SER A C 1
ATOM 763 O O . SER A 1 104 ? -11.370 2.141 -9.212 1.00 85.19 104 SER A O 1
ATOM 765 N N . SER A 1 105 ? -9.876 3.777 -8.871 1.00 90.38 105 SER A N 1
ATOM 766 C CA . SER A 1 105 ? -9.342 3.790 -10.238 1.00 90.38 105 SER A CA 1
ATOM 767 C C . SER A 1 105 ? -8.198 2.790 -10.446 1.00 90.38 105 SER A C 1
ATOM 769 O O . SER A 1 105 ? -7.727 2.637 -11.571 1.00 90.38 105 SER A O 1
ATOM 771 N N . LEU A 1 106 ? -7.712 2.146 -9.378 1.00 90.31 106 LEU A N 1
ATOM 772 C CA . LEU A 1 106 ? -6.627 1.169 -9.425 1.00 90.31 106 LEU A CA 1
ATOM 773 C C . LEU A 1 106 ? -7.161 -0.266 -9.253 1.00 90.31 106 LEU A C 1
ATOM 775 O O . LEU A 1 106 ? -8.162 -0.474 -8.570 1.00 90.31 106 LEU A O 1
ATOM 779 N N . PRO A 1 107 ? -6.479 -1.270 -9.828 1.00 91.44 107 PRO A N 1
ATOM 780 C CA . PRO A 1 107 ? -6.897 -2.679 -9.845 1.00 91.44 107 PRO A CA 1
ATOM 781 C C . PRO A 1 107 ? -6.608 -3.435 -8.527 1.00 91.44 107 PRO A C 1
ATOM 783 O O . PRO A 1 107 ? -6.163 -4.582 -8.531 1.00 91.44 107 PRO A O 1
ATOM 786 N N . PHE A 1 108 ? -6.844 -2.802 -7.377 1.00 88.25 108 PHE A N 1
ATOM 787 C CA . PHE A 1 108 ? -6.666 -3.429 -6.065 1.00 88.25 108 PHE A CA 1
ATOM 788 C C . PHE A 1 108 ? -8.012 -3.657 -5.394 1.00 88.25 108 PHE A C 1
ATOM 790 O O . PHE A 1 108 ? -8.806 -2.727 -5.271 1.00 88.25 108 PHE A O 1
ATOM 797 N N . ASN A 1 109 ? -8.229 -4.873 -4.894 1.00 83.88 109 ASN A N 1
ATOM 798 C CA . ASN A 1 109 ? -9.444 -5.255 -4.180 1.00 83.88 109 ASN A CA 1
ATOM 799 C C . ASN A 1 109 ? -9.115 -5.929 -2.850 1.00 83.88 109 ASN A C 1
ATOM 801 O O . ASN A 1 109 ? -8.083 -6.568 -2.694 1.00 83.88 109 ASN A O 1
ATOM 805 N N . VAL A 1 110 ? -10.017 -5.839 -1.879 1.00 79.44 110 VAL A N 1
ATOM 806 C CA . VAL A 1 110 ? -9.876 -6.552 -0.603 1.00 79.44 110 VAL A CA 1
ATOM 807 C C . VAL A 1 110 ? -10.451 -7.965 -0.754 1.00 79.44 110 VAL A C 1
ATOM 809 O O . VAL A 1 110 ? -11.551 -8.128 -1.281 1.00 79.44 110 VAL A O 1
ATOM 812 N N . THR A 1 111 ? -9.720 -9.003 -0.331 1.00 73.75 111 THR A N 1
ATOM 813 C CA . THR A 1 111 ? -10.231 -10.391 -0.383 1.00 73.75 111 THR A CA 1
ATOM 814 C C . THR A 1 111 ? -11.289 -10.670 0.694 1.00 73.75 111 THR A C 1
ATOM 816 O O . THR A 1 111 ? -11.390 -9.966 1.696 1.00 73.75 111 THR A O 1
ATOM 819 N N . SER A 1 112 ? -12.053 -11.753 0.554 1.00 68.00 112 SER A N 1
ATOM 820 C CA . SER A 1 112 ? -12.971 -12.217 1.606 1.00 68.00 112 SER A CA 1
ATOM 821 C C . SER A 1 112 ? -12.261 -12.827 2.822 1.00 68.00 112 SER A C 1
ATOM 823 O O . SER A 1 112 ? -12.865 -12.938 3.882 1.00 68.00 112 SER A O 1
ATOM 825 N N . SER A 1 113 ? -10.991 -13.220 2.688 1.00 64.62 113 SER A N 1
ATOM 826 C CA . SER A 1 113 ? -10.185 -13.850 3.746 1.00 64.62 113 SER A CA 1
ATOM 827 C C . SER A 1 113 ? -9.453 -12.824 4.622 1.00 64.62 113 SER A C 1
ATOM 829 O O . SER A 1 113 ? -8.383 -13.106 5.153 1.00 64.62 113 SER A O 1
ATOM 831 N N . ASN A 1 114 ? -10.005 -11.616 4.746 1.00 55.81 114 ASN A N 1
ATOM 832 C CA . ASN A 1 114 ? -9.417 -10.530 5.520 1.00 55.81 114 ASN A CA 1
ATOM 833 C C . ASN A 1 114 ? -9.939 -10.493 6.956 1.00 55.81 114 ASN A C 1
ATOM 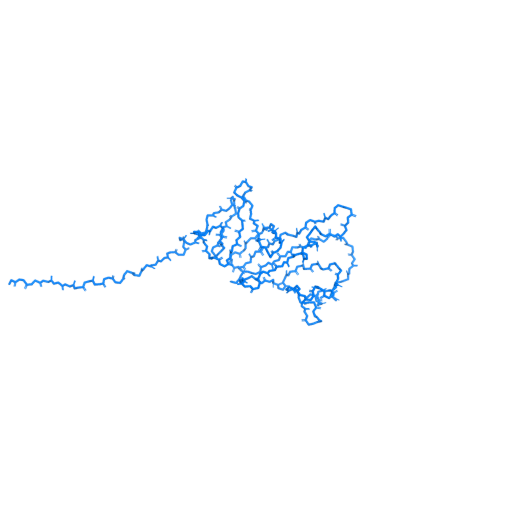835 O O . ASN A 1 114 ? -11.145 -10.584 7.183 1.00 55.81 114 ASN A O 1
ATOM 839 N N . THR A 1 115 ? -9.055 -10.193 7.908 1.00 54.03 115 THR A N 1
ATOM 840 C CA . THR A 1 115 ? -9.459 -9.782 9.259 1.00 54.03 115 THR A CA 1
ATOM 841 C C . THR A 1 115 ? -9.593 -8.264 9.288 1.00 54.03 115 THR A C 1
ATOM 843 O O . THR A 1 115 ? -8.666 -7.541 9.655 1.00 54.03 115 THR A O 1
ATOM 846 N N . ILE A 1 116 ? -10.755 -7.768 8.870 1.00 56.34 116 ILE A N 1
ATOM 847 C CA . ILE A 1 116 ? -11.051 -6.334 8.854 1.00 56.34 116 ILE A CA 1
ATOM 848 C C . ILE A 1 116 ? -11.669 -5.963 10.195 1.00 56.34 116 ILE A C 1
ATOM 850 O O . ILE A 1 116 ? -12.744 -6.443 10.549 1.00 56.34 116 ILE A O 1
ATOM 854 N N . MET A 1 117 ? -10.979 -5.117 10.955 1.00 50.66 117 MET A N 1
ATOM 855 C CA . MET A 1 117 ? -11.428 -4.727 12.283 1.00 50.66 117 MET A CA 1
ATOM 856 C C . MET A 1 117 ? -11.936 -3.292 12.299 1.00 50.66 117 MET A C 1
ATOM 858 O O . MET A 1 117 ? -11.152 -2.348 12.285 1.00 50.66 117 MET A O 1
ATOM 862 N N . LEU A 1 118 ? -13.260 -3.133 12.331 1.00 51.47 118 LEU A N 1
ATOM 863 C CA . LEU A 1 118 ? -13.908 -1.835 12.499 1.00 51.47 118 LEU A CA 1
ATOM 864 C C . LEU A 1 118 ? -14.283 -1.661 13.967 1.00 51.47 118 LEU A C 1
ATOM 866 O O . LEU A 1 118 ? -15.192 -2.313 14.476 1.00 51.47 118 LEU A O 1
ATOM 870 N N . LEU A 1 119 ? -13.592 -0.752 14.646 1.00 47.91 119 LEU A N 1
ATOM 871 C CA . LEU A 1 119 ? -14.007 -0.261 15.953 1.00 47.91 119 LEU A CA 1
ATOM 872 C C . LEU A 1 119 ? -14.659 1.110 15.729 1.00 47.91 119 LEU A C 1
ATOM 874 O O . LEU A 1 119 ? -13.971 2.054 15.348 1.00 47.91 119 LEU A O 1
ATOM 878 N N . ASN A 1 120 ? -15.970 1.195 15.994 1.00 38.62 120 ASN A N 1
ATOM 879 C CA . ASN A 1 120 ? -16.833 2.389 15.923 1.00 38.62 120 ASN A CA 1
ATOM 880 C C . ASN A 1 120 ? -17.454 2.696 14.536 1.00 38.62 120 ASN A C 1
ATOM 882 O O . ASN A 1 120 ? -17.018 3.592 13.815 1.00 38.62 120 ASN A O 1
ATOM 886 N N . 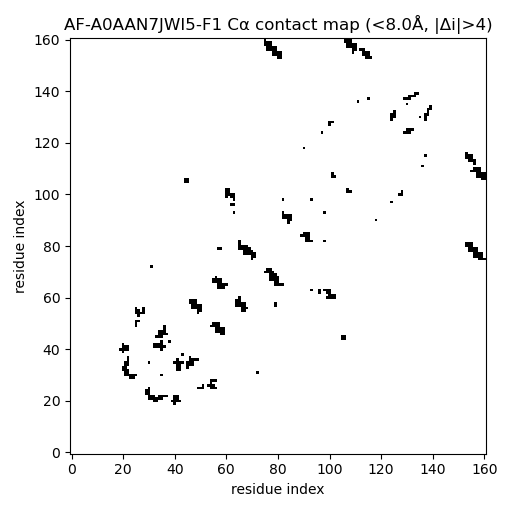CYS A 1 121 ? -18.510 1.953 14.177 1.00 43.19 121 CYS A N 1
ATOM 887 C CA . CYS A 1 121 ? -19.304 2.170 12.963 1.00 43.19 121 CYS A CA 1
ATOM 888 C C . CYS A 1 121 ? -20.101 3.489 13.024 1.00 43.19 121 CYS A C 1
ATOM 890 O O . CYS A 1 121 ? -21.048 3.607 13.797 1.00 43.19 121 CYS A O 1
ATOM 892 N N . SER A 1 122 ? -19.766 4.458 12.166 1.00 52.97 122 SER A N 1
ATOM 893 C CA . SER A 1 122 ? -20.611 5.617 11.842 1.00 52.97 122 SER A CA 1
ATOM 894 C C . SER A 1 122 ? -21.030 5.563 10.369 1.00 52.97 122 SER A C 1
ATOM 896 O O . SER A 1 122 ? -20.407 4.861 9.572 1.00 52.97 122 SER A O 1
ATOM 898 N N . THR A 1 123 ? -22.057 6.319 9.968 1.00 56.59 123 THR A N 1
ATOM 899 C CA . THR A 1 123 ? -22.514 6.379 8.564 1.00 56.59 123 THR A CA 1
ATOM 900 C C . THR A 1 123 ? -21.427 6.844 7.589 1.00 56.59 123 THR A C 1
ATOM 902 O O . THR A 1 123 ? -21.495 6.515 6.409 1.00 56.59 123 THR A O 1
ATOM 905 N N . ALA A 1 124 ? -20.380 7.525 8.068 1.00 54.06 124 ALA A N 1
ATOM 906 C CA . ALA A 1 124 ? -19.216 7.885 7.258 1.00 54.06 124 ALA A CA 1
ATOM 907 C C . ALA A 1 124 ? -18.431 6.654 6.760 1.00 54.06 124 ALA A C 1
ATOM 909 O O . ALA A 1 124 ? -17.815 6.701 5.700 1.00 54.06 124 ALA A O 1
ATOM 910 N N . LEU A 1 125 ? -18.500 5.523 7.472 1.00 51.16 125 LEU A N 1
ATOM 911 C CA . LEU A 1 125 ? -17.850 4.270 7.072 1.00 51.16 125 LEU A CA 1
ATOM 912 C C . LEU A 1 125 ? -18.610 3.516 5.968 1.00 51.16 125 LEU A C 1
ATOM 914 O O . LEU 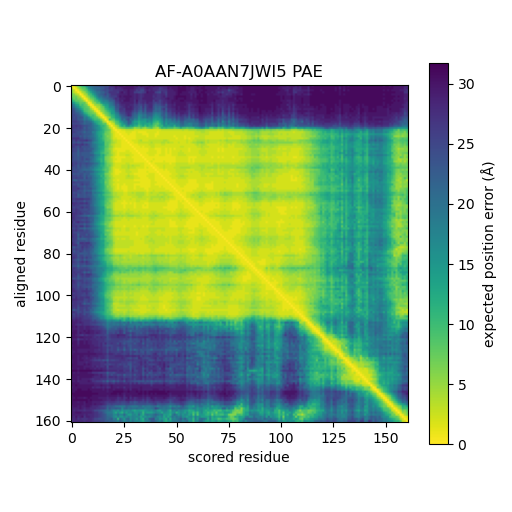A 1 125 ? -18.061 2.580 5.394 1.00 51.16 125 LEU A O 1
ATOM 918 N N . LEU A 1 126 ? -19.822 3.951 5.593 1.00 53.09 126 LEU A N 1
ATOM 919 C CA . LEU A 1 126 ? -20.519 3.453 4.396 1.00 53.09 126 LEU A CA 1
ATOM 920 C C . LEU A 1 126 ? -19.850 3.909 3.091 1.00 53.09 126 LEU A C 1
ATOM 922 O O . LEU A 1 126 ? -20.086 3.311 2.047 1.00 53.09 126 LEU A O 1
ATOM 926 N N . GLN A 1 127 ? -19.018 4.954 3.150 1.00 52.72 127 GLN A N 1
ATOM 927 C CA . GLN A 1 127 ? -18.221 5.439 2.018 1.00 52.72 127 GLN A CA 1
ATOM 928 C C . GLN A 1 127 ? -16.856 4.743 1.915 1.00 52.72 127 GLN A C 1
ATOM 930 O O . GLN A 1 127 ? -16.130 4.949 0.945 1.00 52.72 127 GLN A O 1
ATOM 935 N N . SER A 1 128 ? -16.501 3.914 2.902 1.00 51.66 128 SER A N 1
ATOM 936 C CA . SER A 1 128 ? -15.324 3.056 2.820 1.00 51.66 128 SER A CA 1
ATOM 937 C C . SER A 1 128 ? -15.583 1.909 1.832 1.00 51.66 128 SER A C 1
ATOM 939 O O . SER A 1 128 ? -16.705 1.392 1.783 1.00 51.66 128 SER A O 1
ATOM 941 N N . PRO A 1 129 ? -14.559 1.429 1.096 1.00 46.69 129 PRO A N 1
ATOM 942 C CA . PRO A 1 129 ? -14.662 0.239 0.239 1.00 46.69 129 PRO A CA 1
ATOM 943 C C . PRO A 1 129 ? -15.094 -1.043 0.980 1.00 46.69 129 PRO A C 1
ATOM 945 O O . PRO A 1 129 ? -15.331 -2.070 0.353 1.00 46.69 129 PRO A O 1
ATOM 948 N N . LEU A 1 130 ? -15.221 -0.991 2.307 1.00 51.81 130 LEU A N 1
ATOM 949 C CA . LEU A 1 130 ? -15.619 -2.093 3.177 1.00 51.81 130 LEU A CA 1
ATOM 950 C C . LEU A 1 130 ? -17.131 -2.351 3.231 1.00 51.81 130 LEU A C 1
ATOM 952 O O . LEU A 1 130 ? -17.514 -3.348 3.832 1.00 51.81 130 LEU A O 1
ATOM 956 N N . ASN A 1 131 ? -17.957 -1.488 2.611 1.00 44.12 131 ASN A N 1
ATOM 957 C CA . ASN A 1 131 ? -19.416 -1.610 2.460 1.00 44.12 131 ASN A CA 1
ATOM 958 C C . ASN A 1 131 ? -20.095 -2.223 3.698 1.00 44.12 131 ASN A C 1
ATOM 960 O O . ASN A 1 131 ? -20.291 -3.423 3.755 1.00 44.12 131 ASN A O 1
ATOM 964 N N . CYS A 1 132 ? -20.498 -1.421 4.683 1.00 49.66 132 CYS A N 1
ATOM 965 C CA . CYS A 1 132 ? -21.059 -1.937 5.944 1.00 49.66 132 CYS A CA 1
ATOM 966 C C . CYS A 1 132 ? -22.560 -2.303 5.879 1.00 49.66 132 CYS A C 1
ATOM 968 O O . CYS A 1 132 ? -23.224 -2.329 6.915 1.00 49.66 132 CYS A O 1
ATOM 970 N N . THR A 1 133 ? -23.128 -2.534 4.691 1.00 53.97 133 THR A N 1
ATOM 971 C CA . THR A 1 133 ? -24.533 -2.971 4.565 1.00 53.97 133 THR A CA 1
ATOM 972 C C . THR A 1 133 ? -24.727 -4.373 5.153 1.00 53.97 133 THR A C 1
ATOM 974 O O . THR A 1 133 ? -23.776 -5.153 5.234 1.00 53.97 133 THR A O 1
ATOM 977 N N . GLU A 1 134 ? -25.954 -4.728 5.552 1.00 54.94 134 GLU A N 1
ATOM 978 C CA . GLU A 1 134 ? -26.264 -6.062 6.109 1.00 54.94 134 GLU A CA 1
ATOM 979 C C . GLU A 1 134 ? -25.916 -7.213 5.148 1.00 54.94 134 GLU A C 1
ATOM 981 O O . GLU A 1 134 ? -25.651 -8.330 5.581 1.00 54.94 134 GLU A O 1
ATOM 986 N N . ALA A 1 135 ? -25.847 -6.930 3.844 1.00 57.62 135 ALA A N 1
ATOM 987 C CA . ALA A 1 135 ? -25.448 -7.880 2.809 1.00 57.62 135 ALA A CA 1
ATOM 988 C C . ALA A 1 135 ? -23.921 -8.078 2.688 1.00 57.62 135 ALA A C 1
ATOM 990 O O . ALA A 1 135 ? -23.463 -8.846 1.842 1.00 57.62 135 ALA A O 1
ATOM 991 N N . SER A 1 136 ? -23.113 -7.370 3.478 1.00 50.03 136 SER A N 1
ATOM 992 C CA . SER A 1 136 ? -21.656 -7.389 3.358 1.00 50.03 136 SER A CA 1
ATOM 993 C C . SER A 1 136 ? -20.983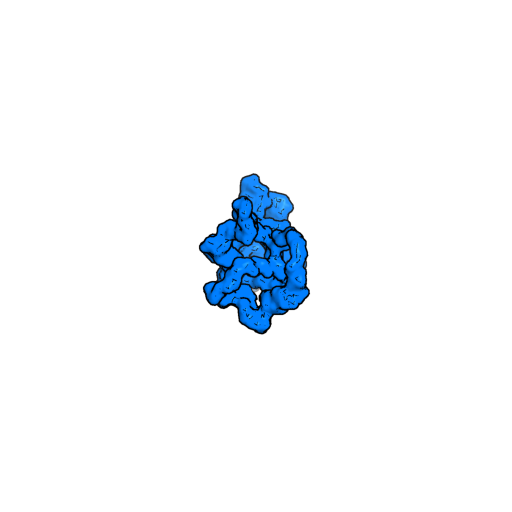 -8.513 4.138 1.00 50.03 136 SER A C 1
ATOM 995 O O . SER A 1 136 ? -21.428 -8.935 5.207 1.00 50.03 136 SER A O 1
ATOM 997 N N . LEU A 1 137 ? -19.815 -8.932 3.647 1.00 47.06 137 LEU A N 1
ATOM 998 C CA . LEU A 1 137 ? -18.957 -9.904 4.331 1.00 47.06 137 LEU A CA 1
ATOM 999 C C . LEU A 1 137 ? -18.486 -9.400 5.707 1.00 47.06 137 LEU A C 1
ATOM 1001 O O . LEU A 1 137 ? -18.280 -10.196 6.621 1.00 47.06 137 LEU A O 1
ATOM 1005 N N . CYS A 1 138 ? -18.379 -8.077 5.876 1.00 50.78 138 CYS A N 1
ATOM 1006 C CA . CYS A 1 138 ? -18.044 -7.443 7.147 1.00 50.78 138 CYS A CA 1
ATOM 1007 C C . CYS A 1 138 ? -19.126 -7.695 8.212 1.00 50.78 138 CYS A C 1
ATOM 1009 O O . CYS A 1 138 ? -18.802 -7.987 9.362 1.00 50.78 138 CYS A O 1
ATOM 1011 N N . HIS A 1 139 ? -20.406 -7.624 7.832 1.00 51.38 139 HIS A N 1
ATOM 1012 C CA . HIS A 1 139 ? -21.527 -7.855 8.746 1.00 51.38 139 HIS A CA 1
ATOM 1013 C C . HIS A 1 139 ? -21.642 -9.338 9.151 1.00 51.38 139 HIS A C 1
ATOM 1015 O O . HIS A 1 139 ? -21.884 -9.652 10.317 1.00 51.38 139 HIS A O 1
ATOM 1021 N N . ALA A 1 140 ? -21.378 -10.258 8.214 1.00 54.69 140 ALA A N 1
ATOM 1022 C CA . ALA A 1 140 ? -21.351 -11.698 8.481 1.00 54.69 140 ALA A CA 1
ATOM 1023 C C . ALA A 1 140 ? -20.255 -12.098 9.489 1.00 54.69 140 ALA A C 1
ATOM 1025 O O . ALA A 1 140 ? -20.503 -12.915 10.376 1.00 54.69 140 ALA A O 1
ATOM 1026 N N . TYR A 1 141 ? -19.064 -11.496 9.390 1.00 47.62 141 TYR A N 1
ATOM 1027 C CA . TYR A 1 141 ? -17.963 -11.748 10.325 1.00 47.62 141 TYR A CA 1
ATOM 1028 C C . TYR A 1 141 ? -18.296 -11.278 11.752 1.00 47.62 141 TYR A C 1
ATOM 1030 O O . TYR A 1 141 ? -18.091 -12.027 12.705 1.00 47.62 141 TYR A O 1
ATOM 1038 N N . VAL A 1 142 ? -18.883 -10.081 11.902 1.00 49.34 142 VAL A N 1
ATOM 1039 C CA . VAL A 1 142 ? -19.285 -9.520 13.209 1.00 49.34 142 VAL A CA 1
ATOM 1040 C C . VAL A 1 142 ? -20.317 -10.400 13.922 1.00 49.34 142 VAL A C 1
ATOM 1042 O O . VAL A 1 142 ? -20.169 -10.656 15.115 1.00 49.34 142 VAL A O 1
ATOM 1045 N N . ASN A 1 143 ? -21.321 -10.912 13.203 1.00 47.62 143 ASN A N 1
ATOM 1046 C CA . ASN A 1 143 ? -22.341 -11.796 13.783 1.00 47.62 143 ASN A CA 1
ATOM 1047 C C . ASN A 1 143 ? -21.803 -13.194 14.146 1.00 47.62 143 ASN A C 1
ATOM 1049 O O . ASN A 1 143 ? -22.395 -13.879 14.979 1.00 47.62 143 ASN A O 1
ATOM 1053 N N . GLY A 1 144 ? -20.695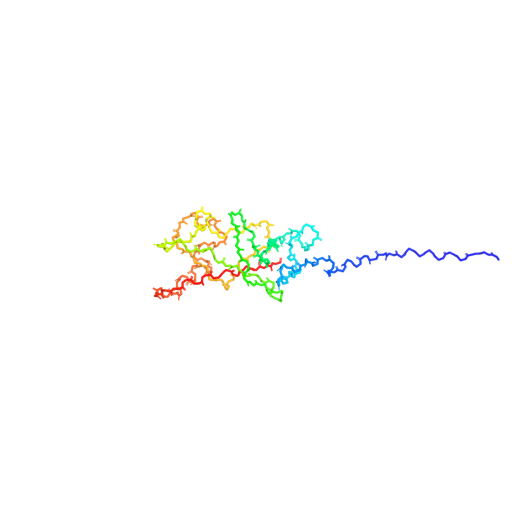 -13.627 13.535 1.00 51.47 144 GLY A N 1
ATOM 1054 C CA . GLY A 1 144 ? -20.102 -14.949 13.750 1.00 51.47 144 GLY A CA 1
ATOM 1055 C C . GLY A 1 144 ? -19.104 -15.039 14.910 1.00 51.47 144 GLY A C 1
ATOM 1056 O O . GLY A 1 144 ? -18.753 -16.149 15.311 1.00 51.47 144 GLY A O 1
ATOM 1057 N N . THR A 1 145 ? -18.631 -13.915 15.461 1.00 47.25 145 THR A N 1
ATOM 1058 C CA . THR A 1 145 ? -17.575 -13.921 16.488 1.00 47.25 145 THR A CA 1
ATOM 1059 C C . THR A 1 145 ? -18.094 -13.535 17.878 1.00 47.25 145 THR A C 1
ATOM 1061 O O . THR A 1 145 ? -18.439 -12.371 18.094 1.00 47.25 145 THR A O 1
ATOM 1064 N N . PRO A 1 146 ? -18.085 -14.449 18.870 1.00 42.12 146 PRO A N 1
ATOM 1065 C CA . PRO A 1 146 ? -18.264 -14.076 20.266 1.00 42.12 146 PRO A CA 1
ATOM 1066 C C . PRO A 1 146 ? -17.010 -13.319 20.723 1.00 42.12 146 PRO A C 1
ATOM 1068 O O . PRO A 1 146 ? -15.945 -13.907 20.908 1.00 42.12 146 PRO A O 1
ATOM 1071 N N . LEU A 1 147 ? -17.110 -11.996 20.862 1.00 46.62 147 LEU A N 1
ATOM 1072 C CA . LEU A 1 147 ? -16.009 -11.153 21.329 1.00 46.62 147 LEU A CA 1
ATOM 1073 C C . LEU A 1 147 ? -15.695 -11.452 22.803 1.00 46.62 147 LEU A C 1
ATOM 1075 O O . LEU A 1 147 ? -16.233 -10.821 23.709 1.00 46.62 147 L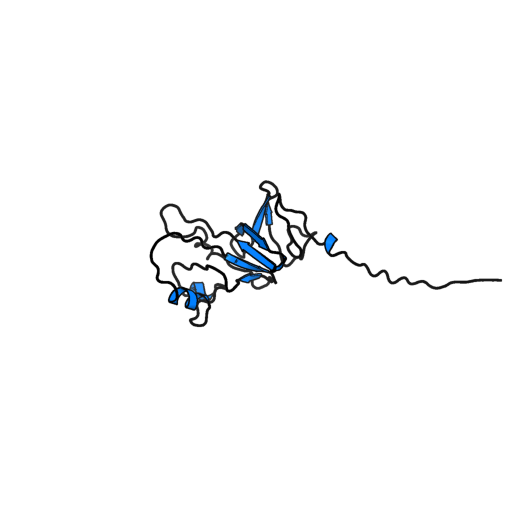EU A O 1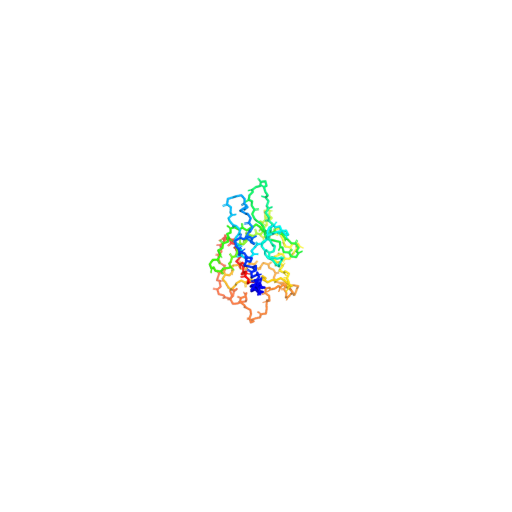
ATOM 1079 N N . SER A 1 148 ? -14.779 -12.389 23.042 1.00 31.27 148 SER A N 1
ATOM 1080 C CA . SER A 1 148 ? -14.078 -12.533 24.315 1.00 31.27 148 SER A CA 1
ATOM 1081 C C . SER A 1 148 ? -12.576 -12.392 24.087 1.00 31.27 148 SER A C 1
ATOM 1083 O O . SER A 1 148 ? -11.959 -13.224 23.434 1.00 31.27 148 SER A O 1
ATOM 1085 N N . GLY A 1 149 ? -12.008 -11.319 24.643 1.00 35.25 149 GLY A N 1
ATOM 1086 C CA . GLY A 1 149 ? -10.633 -11.293 25.140 1.00 35.25 149 GLY A CA 1
ATOM 1087 C C . GLY A 1 149 ? -9.482 -11.363 24.129 1.00 35.25 149 GLY A C 1
ATOM 1088 O O . GLY A 1 149 ? -9.050 -12.432 23.735 1.00 35.25 149 GLY A O 1
ATOM 1089 N N . GLN A 1 150 ? -8.857 -10.200 23.919 1.00 36.94 150 GLN A N 1
ATOM 1090 C CA . GLN A 1 150 ? -7.421 -10.004 23.664 1.00 36.94 150 GLN A CA 1
ATOM 1091 C C . GLN A 1 150 ? -6.788 -10.532 22.355 1.00 36.94 150 GLN A C 1
ATOM 1093 O O . GLN A 1 150 ? -6.861 -11.690 21.972 1.00 36.94 150 GLN A O 1
ATOM 1098 N N . ARG A 1 151 ? -5.973 -9.628 21.785 1.00 31.20 151 ARG A N 1
ATOM 1099 C CA . ARG A 1 151 ? -5.001 -9.789 20.687 1.00 31.20 151 ARG A CA 1
ATOM 1100 C C . ARG A 1 151 ? -5.556 -9.618 19.274 1.00 31.20 151 ARG A C 1
ATOM 1102 O O . ARG A 1 151 ? -5.622 -10.537 18.468 1.00 31.20 151 ARG A O 1
ATOM 1109 N N . LEU A 1 152 ? -5.830 -8.359 18.949 1.00 39.25 152 LEU A N 1
ATOM 1110 C CA . LEU A 1 152 ? -6.192 -7.917 17.607 1.00 39.25 152 LEU A CA 1
ATOM 1111 C C . LEU A 1 152 ? -4.936 -7.848 16.733 1.00 39.25 152 LEU A C 1
ATOM 1113 O O . LEU A 1 152 ? -4.281 -6.815 16.632 1.00 39.25 152 LEU A O 1
ATOM 1117 N N . ARG A 1 153 ? -4.554 -8.983 16.145 1.00 37.09 153 ARG A N 1
ATOM 1118 C CA . ARG A 1 153 ? -3.633 -9.026 15.003 1.00 37.09 153 ARG A CA 1
ATOM 1119 C C . ARG A 1 153 ? -4.488 -8.961 13.736 1.00 37.09 153 ARG A C 1
ATOM 1121 O O . ARG A 1 153 ? -4.854 -9.995 13.195 1.00 37.09 153 ARG A O 1
ATOM 1128 N N . GLY A 1 154 ? -4.875 -7.761 13.314 1.00 45.38 154 GLY A N 1
ATOM 1129 C CA . GLY A 1 154 ? -5.598 -7.583 12.054 1.00 45.38 154 GLY A CA 1
ATOM 1130 C C . GLY A 1 154 ? -4.606 -7.462 10.908 1.00 45.38 154 GLY A C 1
ATOM 1131 O O . GLY A 1 154 ? -4.052 -6.392 10.733 1.00 45.38 154 GLY A O 1
ATOM 1132 N N . LEU A 1 155 ? -4.331 -8.531 10.166 1.00 47.47 155 LEU A N 1
ATOM 1133 C CA . LEU A 1 155 ? -3.657 -8.416 8.869 1.00 47.47 155 LEU A CA 1
ATOM 1134 C C . LEU A 1 155 ? -4.722 -8.175 7.797 1.00 47.47 155 LEU A C 1
ATOM 1136 O O . LEU A 1 155 ? -5.791 -8.790 7.855 1.00 47.47 155 LEU A O 1
ATOM 1140 N N . ALA A 1 156 ? -4.431 -7.286 6.847 1.00 56.56 156 ALA A N 1
ATOM 1141 C CA . ALA A 1 156 ? -5.277 -7.095 5.676 1.00 56.56 156 ALA A CA 1
ATOM 1142 C C . ALA A 1 156 ? -4.584 -7.682 4.433 1.00 56.56 156 ALA A C 1
ATOM 1144 O O . ALA A 1 156 ? -3.495 -7.257 4.054 1.00 56.56 156 ALA A O 1
ATOM 1145 N N . ASP A 1 157 ? -5.237 -8.662 3.816 1.00 52.09 157 ASP A N 1
ATOM 1146 C CA . ASP A 1 157 ? -4.920 -9.288 2.534 1.00 52.09 157 ASP A CA 1
ATOM 1147 C C . ASP A 1 157 ? -5.555 -8.499 1.382 1.00 52.09 157 ASP A C 1
ATOM 1149 O O . ASP A 1 157 ? -6.764 -8.560 1.130 1.00 52.09 157 ASP A O 1
ATOM 1153 N N . MET A 1 158 ? -4.741 -7.797 0.607 1.00 56.81 158 MET A N 1
ATOM 1154 C CA . MET A 1 158 ? -5.199 -7.122 -0.603 1.00 56.81 158 MET A CA 1
ATOM 1155 C C . MET A 1 158 ? -4.932 -8.010 -1.819 1.00 56.81 158 MET A C 1
ATOM 1157 O O . MET A 1 158 ? -3.813 -8.463 -2.070 1.00 56.81 158 MET A O 1
ATOM 1161 N N . LEU A 1 159 ? -6.002 -8.288 -2.560 1.00 55.06 159 LEU A N 1
ATOM 1162 C CA . LEU A 1 159 ? -5.939 -8.911 -3.867 1.00 55.06 159 LEU A CA 1
ATOM 1163 C C . LEU A 1 159 ? -5.389 -7.902 -4.863 1.00 55.06 159 LEU A C 1
ATOM 1165 O O . LEU A 1 159 ? -5.833 -6.754 -4.952 1.00 55.06 159 LEU A O 1
ATOM 1169 N N . TYR A 1 160 ? -4.451 -8.397 -5.639 1.00 55.75 160 TYR A N 1
ATOM 1170 C CA . TYR A 1 160 ? -3.935 -7.760 -6.815 1.00 55.75 160 TYR A CA 1
ATOM 1171 C C . TYR A 1 160 ? -4.624 -8.427 -8.014 1.00 55.75 160 TYR A C 1
ATOM 1173 O O . TYR A 1 160 ? -4.536 -9.646 -8.136 1.00 55.75 160 TYR A O 1
ATOM 1181 N N . VAL A 1 161 ? -5.338 -7.681 -8.864 1.00 47.69 161 VAL A N 1
ATOM 1182 C CA . VAL A 1 161 ? -5.894 -8.226 -10.124 1.00 47.69 161 VAL A CA 1
ATOM 1183 C C . VAL A 1 161 ? -5.001 -7.815 -11.264 1.00 47.69 161 VAL A C 1
ATOM 1185 O O . VAL A 1 161 ? -5.144 -6.632 -11.601 1.00 47.69 161 VAL A O 1
#

Nearest PDB structures (foldseek):
  7yta-assembly1_A  TM=5.702E-01  e=4.391E+00  Nicotiana tabacum

Secondary structure (DSSP, 8-state):
-----------------GGGGSPPPBTTB---TT-BSBTTBS-TTSB-EEETTTTEEEEE-SS-EEEEEEEETTTTEEEEPPPPBPTTSSSBGGGGGTS----TTSSEEE-TT-----SS--GGGGGSTT--STTSHHHHHHHH----S------EEEEE-

pLDDT: mean 70.9, std 20.9, range [30.25, 97.12]